Protein AF-A0A7S3UNZ8-F1 (afdb_monomer_lite)

Organism: Oxyrrhis marina (NCBI:txid2969)

Foldseek 3Di:
DDQDPCQVPNLADDLVALLVLLQVLQVQLLVLLVVQDDPVRPDADDPVVLVVSLCCSLPPVQAPWAWWDDPRDTYIDDPRDPPPDDPVPDDTDGPDGVSVSNNSSVSSCCVDPPQAHSVRQSVCQSPDVVRGDDSCCCCPRVNSADDDPPGPDDPDPPDDDDDDDDDDD

pLDDT: mean 81.68, std 18.82, range [35.5, 98.12]

Sequence (169 aa):
PMLTEEDQYGSTLPPQYRCDACRAVFHHLNAGFASKHSVSNPRRLKAFEVVDVVDDICGHHFKGYGLSFRDGKNVLSGPGLKRDEPAAGGASIQMGGETWEKRLGEVCRRIVYDDVGEEEMYDMYFKSEPRQLSDAMCFSELRMCKVGPDAPSAVPKQLAKGKKAKKAT

Radius of gyration: 19.09 Å; chains: 1; bounding box: 70×36×43 Å

InterPro domains:
  IPR052682 Marginal zone B- and B1-cell-specific protein [PTHR15881] (1-165)

Secondary structure (DSSP, 8-state):
----HHHHH-SS--GGGHHHHHHHHHHHHHHHHHHH--TT--SPPPHHHHHHHHHHHHHHTTTT-EEEEETTEEEEESTT-TT-SPPTT-----B-HHHHHHHHHHHHHIIIIIII-HHHHHHHHHHSSSS---GGGGTTTS--SPPSTTS--------S---------

Structure (mmCIF, N/CA/C/O backbone):
data_AF-A0A7S3UNZ8-F1
#
_entry.id   AF-A0A7S3UNZ8-F1
#
loop_
_atom_site.group_PDB
_atom_site.id
_atom_site.type_symbol
_atom_site.label_atom_id
_atom_site.label_alt_id
_atom_site.label_comp_id
_atom_site.label_asym_id
_atom_site.label_entity_id
_atom_site.label_seq_id
_atom_site.pdbx_PDB_ins_code
_atom_site.Cartn_x
_atom_site.Cartn_y
_atom_site.Cartn_z
_atom_site.occupancy
_atom_site.B_iso_or_equiv
_atom_site.auth_seq_id
_atom_site.auth_comp_id
_atom_site.auth_asym_id
_atom_site.auth_atom_id
_atom_site.pdbx_PDB_model_num
ATOM 1 N N . PRO A 1 1 ? 18.805 7.510 -17.972 1.00 60.69 1 PRO A N 1
ATOM 2 C CA . PRO A 1 1 ? 17.982 6.407 -17.419 1.00 60.69 1 PRO A CA 1
ATOM 3 C C . PRO A 1 1 ? 17.043 5.889 -18.510 1.00 60.69 1 PRO A C 1
ATOM 5 O O . PRO A 1 1 ? 16.365 6.695 -19.138 1.00 60.69 1 PRO A O 1
ATOM 8 N N . MET A 1 2 ? 17.074 4.589 -18.803 1.00 70.56 2 MET A N 1
ATOM 9 C CA . MET A 1 2 ? 16.215 3.994 -19.831 1.00 70.56 2 MET A CA 1
ATOM 10 C C . MET A 1 2 ? 15.207 3.073 -19.157 1.00 70.56 2 MET A C 1
ATOM 12 O O . MET A 1 2 ? 15.580 2.189 -18.386 1.00 70.56 2 MET A O 1
ATOM 16 N N . LEU A 1 3 ? 13.927 3.313 -19.425 1.00 78.62 3 LEU A N 1
ATOM 17 C CA . LEU A 1 3 ? 12.873 2.382 -19.055 1.00 78.62 3 LEU A CA 1
ATOM 18 C C . LEU A 1 3 ? 13.013 1.121 -19.907 1.00 78.62 3 LEU A C 1
ATOM 20 O O . LEU A 1 3 ? 13.233 1.224 -21.115 1.00 78.62 3 LEU A O 1
ATOM 24 N N . THR A 1 4 ? 12.870 -0.048 -19.292 1.00 83.00 4 THR A N 1
ATOM 25 C CA . THR A 1 4 ? 12.771 -1.302 -20.049 1.00 83.00 4 THR A CA 1
ATOM 26 C C . THR A 1 4 ? 11.463 -1.335 -20.848 1.00 83.00 4 THR A C 1
ATOM 28 O O . THR A 1 4 ? 10.537 -0.576 -20.564 1.00 83.00 4 THR A O 1
ATOM 31 N N . GLU A 1 5 ? 11.364 -2.204 -21.853 1.00 84.31 5 GLU A N 1
ATOM 32 C CA . GLU A 1 5 ? 10.117 -2.383 -22.615 1.00 84.31 5 GLU A CA 1
ATOM 33 C C . GLU A 1 5 ? 8.947 -2.766 -21.691 1.00 84.31 5 GLU A C 1
ATOM 35 O O . GLU A 1 5 ? 7.854 -2.213 -21.800 1.00 84.31 5 GLU A O 1
ATOM 40 N N . GLU A 1 6 ? 9.213 -3.627 -20.704 1.00 84.12 6 GLU A N 1
ATOM 41 C CA . GLU A 1 6 ? 8.240 -4.037 -19.689 1.00 84.12 6 GLU A CA 1
ATOM 42 C C . GLU A 1 6 ? 7.821 -2.861 -18.787 1.00 84.12 6 GLU A C 1
ATOM 44 O O . GLU A 1 6 ? 6.638 -2.693 -18.486 1.00 84.12 6 GLU A O 1
ATOM 49 N N . ASP A 1 7 ? 8.763 -1.984 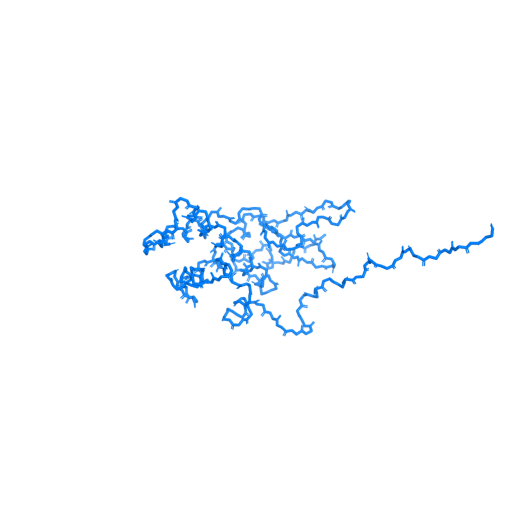-18.413 1.00 83.75 7 ASP A N 1
ATOM 50 C CA . ASP A 1 7 ? 8.448 -0.773 -17.648 1.00 83.75 7 ASP A CA 1
ATOM 51 C C . ASP A 1 7 ? 7.505 0.153 -18.432 1.00 83.75 7 ASP A C 1
ATOM 53 O O . ASP A 1 7 ? 6.564 0.690 -17.843 1.00 83.75 7 ASP A O 1
ATOM 57 N N . GLN A 1 8 ? 7.749 0.320 -19.738 1.00 82.31 8 GLN A N 1
ATOM 58 C CA . GLN A 1 8 ? 7.024 1.255 -20.608 1.00 82.31 8 GLN A CA 1
ATOM 59 C C . GLN A 1 8 ? 5.639 0.744 -21.008 1.00 82.31 8 GLN A C 1
ATOM 61 O O . GLN A 1 8 ? 4.666 1.489 -20.908 1.00 82.31 8 GLN A O 1
ATOM 66 N N . TYR A 1 9 ? 5.549 -0.510 -21.452 1.00 82.00 9 TYR A N 1
ATOM 67 C CA . TYR A 1 9 ? 4.364 -1.033 -22.138 1.00 82.00 9 TYR A CA 1
ATOM 68 C C . TYR A 1 9 ? 3.662 -2.166 -21.385 1.00 82.00 9 TYR A C 1
ATOM 70 O O . TYR A 1 9 ? 2.563 -2.562 -21.768 1.00 82.00 9 TYR A O 1
ATOM 78 N N . GLY A 1 10 ? 4.254 -2.683 -20.303 1.00 81.56 10 GLY A N 1
ATOM 79 C CA . GLY A 1 10 ? 3.645 -3.748 -19.511 1.00 81.56 10 GLY A CA 1
ATOM 80 C C . GLY A 1 10 ? 2.297 -3.336 -18.908 1.00 81.56 10 GLY A C 1
ATOM 81 O O . GLY A 1 10 ? 2.114 -2.218 -18.426 1.00 81.56 10 GLY A O 1
ATOM 82 N N . SER A 1 11 ? 1.331 -4.245 -18.883 1.00 81.00 11 SER A N 1
ATOM 83 C CA . SER A 1 11 ? 0.071 -4.036 -18.154 1.00 81.00 11 SER A CA 1
ATOM 84 C C . SER A 1 11 ? 0.187 -4.430 -16.679 1.00 81.00 11 SER A C 1
ATOM 86 O O . SER A 1 11 ? -0.528 -3.903 -15.832 1.00 81.00 11 SER A O 1
ATOM 88 N N . THR A 1 12 ? 1.122 -5.323 -16.354 1.00 87.94 12 THR A N 1
ATOM 89 C CA . THR A 1 12 ? 1.326 -5.878 -15.012 1.00 87.94 12 THR A CA 1
ATOM 90 C C . THR A 1 12 ? 2.536 -5.274 -14.315 1.00 87.94 12 THR A C 1
ATOM 92 O O . THR A 1 12 ? 3.486 -4.859 -14.973 1.00 87.94 12 THR A O 1
ATOM 95 N N . LEU A 1 13 ? 2.542 -5.280 -12.977 1.00 90.50 13 LEU A N 1
ATOM 96 C CA . LEU A 1 13 ? 3.708 -4.863 -12.199 1.00 90.50 13 LEU A CA 1
ATOM 97 C C . LEU A 1 13 ? 4.878 -5.858 -12.373 1.00 90.50 13 LEU A C 1
ATOM 99 O O . LEU A 1 13 ? 4.740 -7.026 -11.978 1.00 90.50 13 LEU A O 1
ATOM 103 N N . PRO A 1 14 ? 6.043 -5.405 -12.875 1.00 91.31 14 PRO A N 1
ATOM 104 C CA . PRO A 1 14 ? 7.207 -6.269 -13.026 1.00 91.31 14 PRO A CA 1
ATOM 105 C C . PRO A 1 14 ? 7.712 -6.843 -11.686 1.00 91.31 14 PRO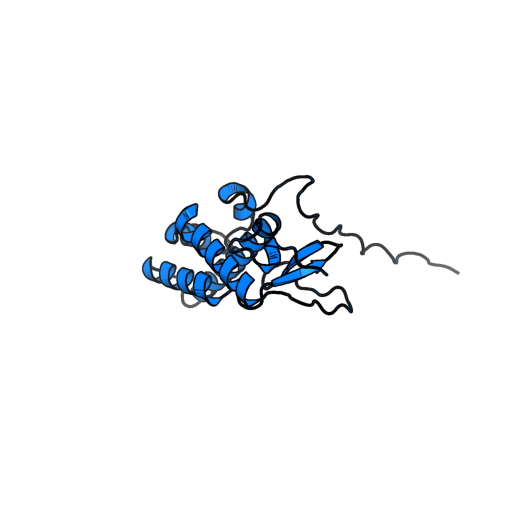 A C 1
ATOM 107 O O . PRO A 1 14 ? 7.622 -6.170 -10.647 1.00 91.31 14 PRO A O 1
ATOM 110 N N . PRO A 1 15 ? 8.270 -8.072 -11.664 1.00 89.44 15 PRO A N 1
ATOM 111 C CA . PRO A 1 15 ? 8.668 -8.757 -10.432 1.00 89.44 15 PRO A CA 1
ATOM 112 C C . PRO A 1 15 ? 9.636 -7.975 -9.537 1.00 89.44 15 PRO A C 1
ATOM 114 O O . PRO A 1 15 ? 9.534 -8.052 -8.312 1.00 89.44 15 PRO A O 1
ATOM 117 N N . GLN A 1 16 ? 10.548 -7.203 -10.128 1.00 87.75 16 GLN A N 1
ATOM 118 C CA . GLN A 1 16 ? 11.559 -6.419 -9.419 1.00 87.75 16 GLN A CA 1
ATOM 119 C C . GLN A 1 16 ? 10.973 -5.321 -8.521 1.00 87.75 16 GLN A C 1
ATOM 121 O O . GLN A 1 16 ? 11.629 -4.918 -7.564 1.00 87.75 16 GLN A O 1
ATOM 126 N N . TYR A 1 17 ? 9.739 -4.871 -8.778 1.00 92.19 17 TYR A N 1
ATOM 127 C CA . TYR A 1 17 ? 9.092 -3.813 -7.995 1.00 92.19 17 TYR A CA 1
ATOM 128 C C . TYR A 1 17 ? 8.090 -4.339 -6.970 1.00 92.19 17 TYR A C 1
ATOM 130 O O . TYR A 1 17 ? 7.560 -3.553 -6.192 1.00 92.19 17 TYR A O 1
ATOM 138 N N . ARG A 1 18 ? 7.825 -5.651 -6.926 1.00 93.50 18 ARG A N 1
ATOM 139 C CA . ARG A 1 18 ? 6.789 -6.237 -6.055 1.00 93.50 18 ARG A CA 1
ATOM 140 C C . ARG A 1 18 ? 7.006 -5.926 -4.578 1.00 93.50 18 ARG A C 1
ATOM 142 O O . ARG A 1 18 ? 6.057 -5.584 -3.883 1.00 93.50 18 ARG A O 1
ATOM 149 N N . CYS A 1 19 ? 8.247 -5.999 -4.106 1.00 93.56 19 CYS A N 1
ATOM 150 C CA . CYS A 1 19 ? 8.556 -5.707 -2.708 1.00 93.56 19 CYS A CA 1
ATOM 151 C C . CYS A 1 19 ? 8.257 -4.246 -2.345 1.00 93.56 19 CYS A C 1
ATOM 153 O O . CYS A 1 19 ? 7.649 -3.969 -1.313 1.00 93.56 19 CYS A O 1
ATOM 155 N N . ASP A 1 20 ? 8.657 -3.314 -3.212 1.00 93.88 20 ASP A N 1
ATOM 156 C CA . ASP A 1 20 ? 8.387 -1.893 -3.005 1.00 93.88 20 ASP A CA 1
ATOM 157 C C . ASP A 1 20 ? 6.881 -1.607 -3.141 1.00 93.88 20 ASP A C 1
ATOM 159 O O . ASP A 1 20 ? 6.321 -0.896 -2.316 1.00 93.88 20 ASP A O 1
ATOM 163 N N . ALA A 1 21 ? 6.190 -2.241 -4.090 1.00 95.50 21 ALA A N 1
ATOM 164 C CA . ALA A 1 21 ? 4.741 -2.128 -4.236 1.00 95.50 21 ALA A CA 1
ATOM 165 C C . ALA A 1 21 ? 3.980 -2.623 -2.998 1.00 95.50 21 ALA A C 1
ATOM 167 O O . ALA A 1 21 ? 3.072 -1.944 -2.533 1.00 95.50 21 ALA A O 1
ATOM 168 N N . CYS A 1 22 ? 4.379 -3.752 -2.408 1.00 96.75 22 CYS A N 1
ATOM 169 C CA . CYS A 1 22 ? 3.773 -4.233 -1.166 1.00 96.75 22 CYS A CA 1
ATOM 170 C C . CYS A 1 22 ? 3.928 -3.212 -0.030 1.00 96.75 22 CYS A C 1
ATOM 172 O O . CYS A 1 22 ? 2.967 -2.885 0.664 1.00 96.75 22 CYS A O 1
ATOM 174 N N . ARG A 1 23 ? 5.125 -2.636 0.121 1.00 95.50 23 ARG A N 1
ATOM 175 C CA . ARG A 1 23 ? 5.390 -1.604 1.135 1.00 95.50 23 ARG A CA 1
ATOM 176 C C . ARG A 1 23 ? 4.587 -0.328 0.902 1.00 95.50 23 ARG A C 1
ATOM 178 O O . ARG A 1 23 ? 4.079 0.239 1.864 1.00 95.50 23 ARG A O 1
ATOM 185 N N . ALA A 1 24 ? 4.458 0.092 -0.353 1.00 95.62 24 ALA A N 1
ATOM 186 C CA . ALA A 1 24 ? 3.624 1.216 -0.760 1.00 95.62 24 ALA A CA 1
ATOM 187 C C . ALA A 1 24 ? 2.154 0.988 -0.373 1.00 95.62 24 ALA A C 1
ATOM 189 O O . ALA A 1 24 ? 1.550 1.818 0.303 1.00 95.62 24 ALA A O 1
ATOM 190 N N . VAL A 1 25 ? 1.598 -0.177 -0.717 1.00 97.12 25 VAL A N 1
ATOM 191 C CA . VAL A 1 25 ? 0.228 -0.560 -0.342 1.00 97.12 25 VAL A CA 1
ATOM 192 C C . VAL A 1 25 ? 0.050 -0.518 1.175 1.00 97.12 25 VAL A C 1
ATOM 194 O O . VAL A 1 25 ? -0.864 0.135 1.670 1.00 97.12 25 VAL A O 1
ATOM 197 N N . PHE A 1 26 ? 0.962 -1.133 1.929 1.00 96.50 26 PHE A N 1
ATOM 198 C CA . PHE A 1 26 ? 0.893 -1.162 3.392 1.00 96.50 26 PHE A CA 1
ATOM 199 C C . PHE A 1 26 ? 1.019 0.229 4.017 1.00 96.50 26 PHE A C 1
ATOM 201 O O . PHE A 1 26 ? 0.391 0.502 5.040 1.00 96.50 26 PHE A O 1
ATOM 208 N N . HIS A 1 27 ? 1.802 1.125 3.415 1.00 96.50 27 HIS A N 1
ATOM 209 C CA . HIS A 1 27 ? 1.877 2.516 3.845 1.00 96.50 27 HIS A CA 1
ATOM 210 C C . HIS A 1 27 ? 0.510 3.205 3.738 1.00 96.50 27 HIS A C 1
ATOM 212 O O . HIS A 1 27 ? 0.047 3.794 4.717 1.00 96.50 27 HIS A O 1
ATOM 218 N N . HIS A 1 28 ? -0.163 3.076 2.591 1.00 97.31 28 HIS A N 1
ATOM 219 C CA . HIS A 1 28 ? -1.470 3.700 2.379 1.00 97.31 28 HIS A CA 1
ATOM 220 C C . HIS A 1 28 ? -2.595 3.033 3.176 1.00 97.31 28 HIS A C 1
ATOM 222 O O . HIS A 1 28 ? -3.412 3.751 3.745 1.00 97.31 28 HIS A O 1
ATOM 228 N N . LEU A 1 29 ? -2.605 1.702 3.312 1.00 97.25 29 LEU A N 1
ATOM 229 C CA . LEU A 1 29 ? -3.552 0.992 4.184 1.00 97.25 29 LEU A CA 1
ATOM 230 C C . LEU A 1 29 ? -3.439 1.465 5.635 1.00 97.25 29 LEU A C 1
ATOM 232 O O . LEU A 1 29 ? -4.439 1.808 6.262 1.00 97.25 29 LEU A O 1
ATOM 236 N N . ASN A 1 30 ? -2.212 1.571 6.151 1.00 96.44 30 ASN A N 1
ATOM 237 C CA . ASN A 1 30 ? -1.976 2.093 7.492 1.00 96.44 30 ASN A CA 1
ATOM 238 C C . ASN A 1 30 ? -2.461 3.534 7.653 1.00 96.44 30 ASN A C 1
ATOM 240 O O . ASN A 1 30 ? -3.118 3.843 8.644 1.00 96.44 30 ASN A O 1
ATOM 244 N N . ALA A 1 31 ? -2.154 4.408 6.693 1.00 95.75 31 ALA A N 1
ATOM 245 C CA . ALA A 1 31 ? -2.592 5.800 6.727 1.00 95.75 31 ALA A CA 1
ATOM 246 C C . ALA A 1 31 ? -4.124 5.918 6.658 1.00 95.75 31 ALA A C 1
ATOM 248 O O . ALA A 1 31 ? -4.723 6.667 7.430 1.00 95.75 31 ALA A O 1
ATOM 249 N N . GLY A 1 32 ? -4.762 5.144 5.781 1.00 95.62 32 GLY A N 1
ATOM 250 C CA . GLY A 1 32 ? -6.208 5.128 5.612 1.00 95.62 32 GLY A CA 1
ATOM 251 C C . GLY A 1 32 ? -6.935 4.613 6.849 1.00 95.62 32 GLY A C 1
ATOM 252 O O . GLY A 1 32 ? -7.822 5.302 7.355 1.00 95.62 32 GLY A O 1
ATOM 253 N N . PHE A 1 33 ? -6.516 3.479 7.420 1.00 95.44 33 PHE A N 1
ATOM 254 C CA . PHE A 1 33 ? -7.103 2.986 8.668 1.00 95.44 33 PHE A CA 1
ATOM 255 C C . PHE A 1 33 ? -6.845 3.937 9.838 1.00 95.44 33 PHE A C 1
ATOM 257 O O . PHE A 1 33 ? -7.781 4.268 10.567 1.00 95.44 33 PHE A O 1
ATOM 264 N N . ALA A 1 34 ? -5.624 4.462 9.978 1.00 94.00 34 ALA A N 1
ATOM 265 C CA . ALA A 1 34 ? -5.312 5.444 11.014 1.00 94.00 34 ALA A CA 1
ATOM 266 C C . ALA A 1 34 ? -6.182 6.704 10.892 1.00 94.00 34 ALA A C 1
ATOM 268 O O . ALA A 1 34 ? -6.648 7.219 11.902 1.00 94.00 34 ALA A O 1
ATOM 269 N N . SER A 1 35 ? -6.485 7.163 9.672 1.00 93.06 35 SER A N 1
ATOM 270 C CA . SER A 1 35 ? -7.353 8.330 9.457 1.00 93.06 35 SER A CA 1
ATOM 271 C C . SER A 1 35 ? -8.778 8.143 9.994 1.00 93.06 35 SER A C 1
ATOM 273 O O . SER A 1 35 ? -9.442 9.119 10.345 1.00 93.06 35 SER A O 1
ATOM 275 N N . LYS A 1 36 ? -9.252 6.893 10.094 1.00 92.69 36 LYS A N 1
ATOM 276 C CA . LYS A 1 36 ? -10.569 6.563 10.653 1.00 92.69 36 LYS A CA 1
ATOM 277 C C . LYS A 1 36 ? -10.553 6.377 12.171 1.00 92.69 36 LYS A C 1
ATOM 279 O O . LYS A 1 36 ? -11.615 6.429 12.797 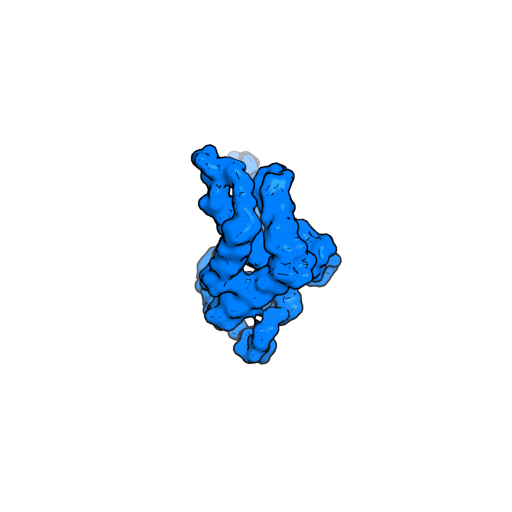1.00 92.69 36 LYS A O 1
ATOM 284 N N . HIS A 1 37 ? -9.372 6.202 12.759 1.00 87.25 37 HIS A N 1
ATOM 285 C CA . HIS A 1 37 ? -9.168 6.046 14.192 1.00 87.25 37 HIS A CA 1
ATOM 286 C C . HIS A 1 37 ? -8.557 7.314 14.790 1.00 87.25 37 HIS A C 1
ATOM 288 O O . HIS A 1 37 ? -7.347 7.520 14.781 1.00 87.25 37 HIS A O 1
ATOM 294 N N . SER A 1 38 ? -9.404 8.165 15.361 1.00 79.25 38 SER A N 1
ATOM 295 C CA . SER A 1 38 ? -8.966 9.318 16.149 1.00 79.25 38 SER A CA 1
ATOM 296 C C . SER A 1 38 ? -9.051 9.019 17.646 1.00 79.25 38 SER A C 1
ATOM 298 O O . SER A 1 38 ? -9.734 8.088 18.075 1.00 79.25 38 SER A O 1
ATOM 300 N N . VAL A 1 39 ? -8.434 9.873 18.472 1.00 72.00 39 VAL A N 1
ATOM 301 C CA . VAL A 1 39 ? -8.625 9.852 19.938 1.00 72.00 39 VAL A CA 1
ATOM 302 C C . VAL A 1 39 ? -10.116 9.924 20.305 1.00 72.00 39 VAL A C 1
ATOM 304 O O . VAL A 1 39 ? -10.553 9.302 21.268 1.00 72.00 39 VAL A O 1
ATOM 307 N N . SER A 1 40 ? -10.912 10.642 19.508 1.00 71.88 40 SER A N 1
ATOM 308 C CA . SER A 1 40 ? -12.363 10.771 19.671 1.00 71.88 40 SER A CA 1
ATOM 309 C C . SER A 1 40 ? -13.178 9.606 19.093 1.00 71.88 40 SER A C 1
ATOM 311 O O . SER A 1 40 ? -14.377 9.532 19.351 1.00 71.88 40 SER A O 1
ATOM 313 N N . ASN A 1 41 ? -12.565 8.697 18.332 1.00 76.69 41 ASN A N 1
ATOM 314 C CA . ASN A 1 41 ? -13.237 7.553 17.724 1.00 76.69 41 ASN A CA 1
ATOM 315 C C . ASN A 1 41 ? -12.365 6.281 17.785 1.00 76.69 41 ASN A C 1
ATOM 317 O O . ASN A 1 41 ? -11.878 5.801 16.757 1.00 76.69 41 ASN A O 1
ATOM 321 N N . PRO A 1 42 ? -12.181 5.694 18.984 1.00 81.38 42 PRO A N 1
ATOM 322 C CA . PRO A 1 42 ? -11.394 4.472 19.159 1.00 81.38 42 PRO A CA 1
ATOM 323 C C . PRO A 1 42 ? -12.145 3.207 18.715 1.00 81.38 42 PRO A C 1
ATOM 325 O O . PRO A 1 42 ? -11.610 2.102 18.828 1.00 81.38 42 PRO A O 1
ATOM 328 N N . ARG A 1 43 ? -13.403 3.337 18.265 1.00 91.19 43 ARG A N 1
ATOM 329 C CA . ARG A 1 43 ? -14.245 2.189 17.930 1.00 91.19 43 ARG A CA 1
ATOM 330 C C . ARG A 1 43 ? -13.679 1.432 16.738 1.00 91.19 43 ARG A C 1
ATOM 332 O O . ARG A 1 43 ? -13.037 2.006 15.866 1.00 91.19 43 ARG A O 1
ATOM 339 N N . ARG A 1 44 ? -14.042 0.160 16.656 1.00 93.94 44 ARG A N 1
ATOM 340 C CA . ARG A 1 44 ? -13.799 -0.682 15.489 1.00 93.94 44 ARG A CA 1
ATOM 341 C C . ARG A 1 44 ? -14.723 -0.302 14.323 1.00 93.94 44 ARG A C 1
ATOM 343 O O . ARG A 1 44 ? -15.904 0.000 14.533 1.00 93.94 44 ARG A O 1
ATOM 350 N N . LEU A 1 45 ? -14.184 -0.308 13.109 1.00 94.69 45 LEU A N 1
ATOM 351 C CA .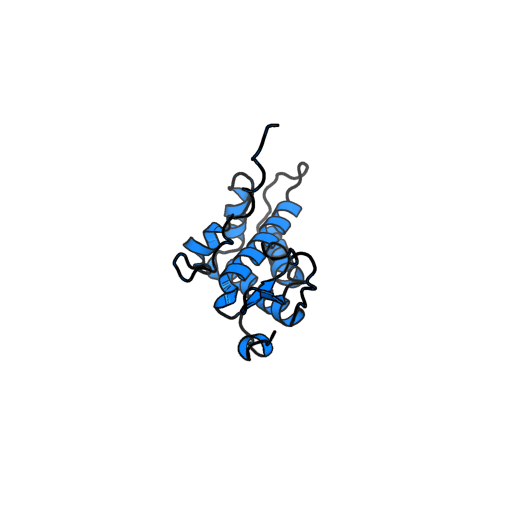 LEU A 1 45 ? -14.943 -0.101 11.878 1.00 94.69 45 LEU A CA 1
ATOM 352 C C . LEU A 1 45 ? -15.875 -1.286 11.618 1.00 94.69 45 LEU A C 1
ATOM 354 O O . LEU A 1 45 ? -15.579 -2.423 11.988 1.00 94.69 45 LEU A O 1
ATOM 358 N N . LYS A 1 46 ? -17.026 -1.000 11.012 1.00 95.50 46 LYS A N 1
ATOM 359 C CA . LYS A 1 46 ? -17.937 -2.026 10.496 1.00 95.50 46 LYS A CA 1
ATOM 360 C C . LYS A 1 46 ? -17.407 -2.541 9.157 1.00 95.50 46 LYS A C 1
ATOM 362 O O . LYS A 1 46 ? -16.714 -1.802 8.469 1.00 95.50 46 LYS A O 1
ATOM 367 N N . ALA A 1 47 ? -17.792 -3.755 8.763 1.00 95.06 47 ALA A N 1
ATOM 368 C CA . ALA A 1 47 ? -17.315 -4.386 7.528 1.00 95.06 47 ALA A CA 1
ATOM 369 C C . ALA A 1 47 ? -17.447 -3.476 6.290 1.00 95.06 47 ALA A C 1
ATOM 371 O O . ALA A 1 47 ? -16.465 -3.247 5.598 1.00 95.06 47 ALA A O 1
ATOM 372 N N . PHE A 1 48 ? -18.610 -2.849 6.076 1.00 95.81 48 PHE A N 1
ATOM 373 C CA . PHE A 1 48 ? -18.792 -1.929 4.942 1.00 95.81 48 PHE A CA 1
ATOM 374 C C . PHE A 1 48 ? -17.864 -0.703 4.995 1.00 95.81 48 PHE A C 1
ATOM 376 O O . PHE A 1 48 ? -17.405 -0.241 3.964 1.00 95.81 48 PHE A O 1
ATOM 383 N N . GLU A 1 49 ? -17.536 -0.199 6.190 1.00 96.06 49 GLU A N 1
ATOM 384 C CA . GLU A 1 49 ? -16.614 0.935 6.335 1.00 96.06 49 GLU A CA 1
ATOM 385 C C . GLU A 1 49 ? -15.173 0.526 6.027 1.00 96.06 49 GLU A C 1
ATOM 387 O O . GLU A 1 49 ? -14.385 1.351 5.574 1.00 96.06 49 GLU A O 1
ATOM 392 N N . VAL A 1 50 ? -14.815 -0.732 6.305 1.00 96.94 50 VAL A N 1
ATOM 393 C CA . VAL A 1 50 ? -13.515 -1.291 5.925 1.00 96.94 50 VAL A CA 1
ATOM 394 C C . VAL A 1 50 ? -13.425 -1.381 4.407 1.00 96.94 50 VAL A C 1
ATOM 396 O O . VAL A 1 50 ? -12.445 -0.895 3.849 1.00 96.94 50 VAL A O 1
ATOM 399 N N . VAL A 1 51 ? -14.457 -1.923 3.753 1.00 97.25 51 VAL A N 1
ATOM 400 C CA . VAL A 1 51 ? -14.534 -2.007 2.287 1.00 97.25 51 VAL A CA 1
ATOM 401 C C . VAL A 1 51 ? -14.415 -0.617 1.660 1.00 97.25 51 VAL A C 1
ATOM 403 O O . VAL A 1 51 ? -13.534 -0.412 0.834 1.00 97.25 51 VAL A O 1
ATOM 406 N N . ASP A 1 52 ? -15.183 0.371 2.133 1.00 97.25 52 ASP A N 1
ATOM 407 C CA . ASP A 1 52 ? -15.120 1.748 1.619 1.00 97.25 52 ASP A CA 1
ATOM 408 C C . ASP A 1 52 ? -13.707 2.353 1.722 1.00 97.25 52 ASP A C 1
ATOM 410 O O . ASP A 1 52 ? -13.250 3.067 0.828 1.00 97.25 52 ASP A O 1
ATOM 414 N N . VAL A 1 53 ? -13.002 2.088 2.828 1.00 97.25 53 VAL A N 1
ATOM 415 C CA . VAL A 1 53 ? -11.626 2.566 3.031 1.00 97.25 53 VAL A CA 1
ATOM 416 C C . VAL A 1 53 ? -10.660 1.876 2.076 1.00 97.25 53 VAL A C 1
ATOM 418 O O . VAL A 1 53 ? -9.809 2.542 1.490 1.00 97.25 53 VAL A O 1
ATOM 421 N N . VAL A 1 54 ? -10.772 0.558 1.924 1.00 97.69 54 VAL A N 1
ATOM 422 C CA . VAL A 1 54 ? -9.913 -0.216 1.023 1.00 97.69 54 VAL A CA 1
ATOM 423 C C . VAL A 1 54 ? -10.141 0.205 -0.429 1.00 97.69 54 VAL A C 1
ATOM 425 O O . VAL A 1 54 ? -9.164 0.454 -1.135 1.00 97.69 54 VAL A O 1
ATOM 428 N N . ASP A 1 55 ? -11.394 0.346 -0.861 1.00 97.75 55 ASP A N 1
ATOM 429 C CA . ASP A 1 55 ? -11.745 0.764 -2.220 1.00 97.75 55 ASP A CA 1
ATOM 430 C C . ASP A 1 55 ? -11.202 2.154 -2.551 1.00 97.75 55 ASP A C 1
ATOM 432 O O . ASP A 1 55 ? -10.604 2.345 -3.615 1.00 97.75 55 ASP A O 1
ATOM 436 N N . ASP A 1 56 ? -11.338 3.111 -1.626 1.00 97.81 56 ASP A N 1
ATOM 437 C CA . ASP A 1 56 ? -10.771 4.450 -1.790 1.00 97.81 56 ASP A CA 1
ATOM 438 C C . ASP A 1 56 ? -9.246 4.379 -1.962 1.00 97.81 56 ASP A C 1
ATOM 440 O O . ASP A 1 56 ? -8.693 4.901 -2.935 1.00 97.81 56 ASP A O 1
ATOM 444 N N . ILE A 1 57 ? -8.559 3.653 -1.075 1.00 97.38 57 ILE A N 1
ATOM 445 C CA . ILE A 1 57 ? -7.099 3.496 -1.111 1.00 97.38 57 ILE A CA 1
ATOM 446 C C . ILE A 1 57 ? -6.644 2.857 -2.421 1.00 97.38 57 ILE A C 1
ATOM 448 O O . ILE A 1 57 ? -5.807 3.428 -3.128 1.00 97.38 57 ILE A O 1
ATOM 452 N N . CYS A 1 58 ? -7.207 1.698 -2.763 1.00 97.56 58 CYS A N 1
ATOM 453 C CA . CYS A 1 58 ? -6.825 0.956 -3.955 1.00 97.56 58 CYS A CA 1
ATOM 454 C C . CYS A 1 58 ? -7.219 1.677 -5.256 1.00 97.56 58 CYS A C 1
ATOM 456 O O . CYS A 1 58 ? -6.603 1.441 -6.297 1.00 97.56 58 CYS A O 1
ATOM 458 N N . GLY A 1 59 ? -8.219 2.564 -5.218 1.00 95.94 59 GLY A N 1
ATOM 459 C CA . GLY A 1 59 ? -8.670 3.346 -6.366 1.00 95.94 59 GLY A CA 1
ATOM 460 C C . GLY A 1 59 ? -7.906 4.652 -6.595 1.00 95.94 59 GLY A C 1
ATOM 461 O O . GLY A 1 59 ? -7.739 5.059 -7.749 1.00 95.94 59 GLY A O 1
ATOM 462 N N . HIS A 1 60 ? -7.459 5.331 -5.531 1.00 94.38 60 HIS A N 1
ATOM 463 C CA . HIS A 1 60 ? -7.130 6.760 -5.631 1.00 94.38 60 HIS A CA 1
ATOM 464 C C . HIS A 1 60 ? -5.840 7.218 -4.939 1.00 94.38 60 HIS A C 1
ATOM 466 O O . HIS A 1 60 ? -5.373 8.324 -5.228 1.00 94.38 60 HIS A O 1
ATOM 472 N N . HIS A 1 61 ? -5.228 6.414 -4.064 1.00 94.56 61 HIS A N 1
ATOM 473 C CA . HIS A 1 61 ? -4.148 6.905 -3.190 1.00 94.56 61 HIS A CA 1
ATOM 474 C C . HIS A 1 61 ? -2.729 6.709 -3.724 1.00 94.56 61 HIS A C 1
ATOM 476 O O . HIS A 1 61 ? -1.780 7.202 -3.122 1.00 94.56 61 HIS A O 1
ATOM 482 N N . PHE A 1 62 ? -2.559 6.074 -4.882 1.00 94.19 62 PHE A N 1
ATOM 483 C CA . PHE A 1 62 ? -1.231 5.812 -5.451 1.00 94.19 62 PHE A CA 1
ATOM 484 C C . PHE A 1 62 ? -0.684 6.933 -6.335 1.00 94.19 62 PHE A C 1
ATOM 486 O O . PHE A 1 62 ? 0.255 6.708 -7.099 1.00 94.19 62 PHE A O 1
ATOM 493 N N . LYS A 1 63 ? -1.236 8.149 -6.239 1.00 92.00 63 LYS A N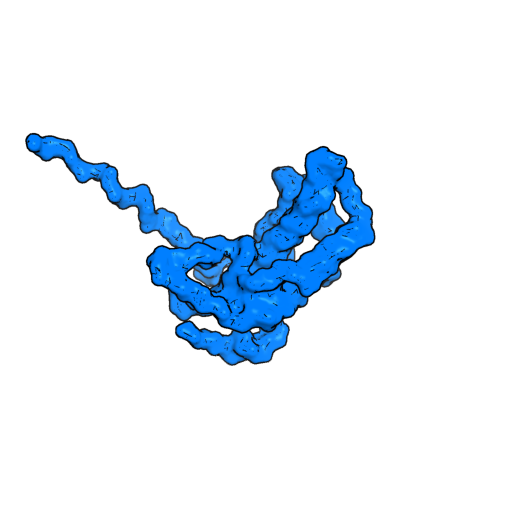 1
ATOM 494 C CA . LYS A 1 63 ? -0.726 9.302 -6.989 1.00 92.00 63 LYS A CA 1
ATOM 495 C C . LYS A 1 63 ? 0.701 9.645 -6.594 1.00 92.00 63 LYS A C 1
ATOM 497 O O . LYS A 1 63 ? 1.048 9.657 -5.415 1.00 92.00 63 LYS A O 1
ATOM 502 N N . GLY A 1 64 ? 1.517 9.975 -7.592 1.00 88.69 64 GLY A N 1
ATOM 503 C CA . GLY A 1 64 ? 2.909 10.357 -7.358 1.00 88.69 64 GLY A CA 1
ATOM 504 C C . GLY A 1 64 ? 3.856 9.173 -7.172 1.00 88.69 64 GLY A C 1
ATOM 505 O O . GLY A 1 64 ? 4.979 9.378 -6.718 1.00 88.69 64 GLY A O 1
ATOM 506 N N . TYR A 1 65 ? 3.465 7.966 -7.586 1.00 91.00 65 TYR A N 1
ATOM 507 C CA . TYR A 1 65 ? 4.395 6.850 -7.760 1.00 91.00 65 TYR A CA 1
ATOM 508 C C . TYR A 1 65 ? 4.935 6.775 -9.182 1.00 91.00 65 TYR A C 1
ATOM 510 O O . TYR A 1 65 ? 4.324 7.252 -10.134 1.00 91.00 65 TYR A O 1
ATOM 518 N N . GLY A 1 66 ? 6.129 6.225 -9.346 1.00 89.62 66 GLY A N 1
ATOM 519 C CA . GLY A 1 66 ? 6.751 6.054 -10.652 1.00 89.62 66 GLY A CA 1
ATOM 520 C C . GLY A 1 66 ? 8.155 5.495 -10.537 1.00 89.62 66 GLY A C 1
ATOM 521 O O . GLY A 1 66 ? 8.598 5.108 -9.455 1.00 89.62 66 GLY A O 1
ATOM 522 N N . LEU A 1 67 ? 8.868 5.452 -11.658 1.00 88.06 67 LEU A N 1
ATOM 523 C CA . LEU A 1 67 ? 10.243 4.970 -11.659 1.00 88.06 67 LEU A CA 1
ATOM 524 C C . LEU A 1 67 ? 11.239 6.107 -11.525 1.00 88.06 67 LEU A C 1
ATOM 526 O O . LEU A 1 67 ? 11.149 7.110 -12.233 1.00 88.06 67 LEU A O 1
ATOM 530 N N . SER A 1 68 ? 12.231 5.895 -10.670 1.00 84.94 68 SER A N 1
ATOM 531 C CA . SER A 1 68 ? 13.450 6.691 -10.617 1.00 84.94 68 SER A CA 1
ATOM 532 C C . SER A 1 68 ? 14.669 5.815 -10.907 1.00 84.94 68 SER A C 1
ATOM 534 O O . SER A 1 68 ? 14.585 4.586 -10.954 1.00 84.94 68 SER A O 1
ATOM 536 N N . PHE A 1 69 ? 15.817 6.451 -11.136 1.00 81.94 69 PHE A N 1
ATOM 537 C CA . PHE A 1 69 ? 17.070 5.756 -11.413 1.00 81.94 69 PHE A CA 1
ATOM 538 C C . PHE A 1 69 ? 18.046 5.931 -10.253 1.00 81.94 69 PHE A C 1
ATOM 540 O O . PHE A 1 69 ? 18.400 7.057 -9.888 1.00 81.94 69 PHE A O 1
ATOM 547 N N . ARG A 1 70 ? 18.485 4.812 -9.674 1.00 75.06 70 ARG A N 1
ATOM 548 C CA . ARG A 1 70 ? 19.415 4.757 -8.539 1.00 75.06 70 ARG A CA 1
ATOM 549 C C . ARG A 1 70 ? 20.380 3.596 -8.742 1.00 75.06 70 ARG A C 1
ATOM 551 O O . ARG A 1 70 ? 19.952 2.516 -9.128 1.00 75.06 70 ARG A O 1
ATOM 558 N N . ASP A 1 71 ? 21.669 3.821 -8.499 1.00 76.25 71 ASP A N 1
ATOM 559 C CA . ASP A 1 71 ? 22.710 2.781 -8.550 1.00 76.25 71 ASP A CA 1
ATOM 560 C C . ASP A 1 71 ? 22.691 1.929 -9.834 1.00 76.25 71 ASP A C 1
ATOM 562 O O . ASP A 1 71 ? 22.823 0.708 -9.796 1.00 76.25 71 ASP A O 1
ATOM 566 N N . GLY A 1 72 ? 22.474 2.570 -10.987 1.00 79.50 72 GLY A N 1
ATOM 567 C CA . GLY A 1 72 ? 22.480 1.890 -12.284 1.00 79.50 72 GLY A CA 1
ATOM 568 C C . GLY A 1 72 ? 21.197 1.126 -12.634 1.00 79.50 72 GLY A C 1
ATOM 569 O O . GLY A 1 72 ? 21.161 0.480 -13.678 1.00 79.50 72 GLY A O 1
ATOM 570 N N . LYS A 1 73 ? 20.145 1.197 -11.809 1.00 83.50 73 LYS A N 1
ATOM 571 C CA . LYS A 1 73 ? 18.884 0.471 -12.019 1.00 83.50 73 LYS A CA 1
ATOM 572 C C . LYS A 1 73 ? 17.650 1.353 -11.838 1.00 83.50 73 LYS A C 1
ATOM 574 O O . LYS A 1 73 ? 17.666 2.340 -11.100 1.00 83.50 73 LYS A O 1
ATOM 579 N N . ASN A 1 74 ? 16.566 0.956 -12.502 1.00 86.06 74 ASN A N 1
ATOM 580 C CA . ASN A 1 74 ? 15.242 1.514 -12.254 1.00 86.06 74 ASN A CA 1
ATOM 581 C C . ASN A 1 74 ? 14.732 1.002 -10.900 1.00 86.06 74 ASN A C 1
ATOM 583 O O . ASN A 1 74 ? 14.869 -0.180 -10.577 1.00 86.06 74 ASN A O 1
ATOM 587 N N . VAL A 1 75 ? 14.159 1.896 -10.102 1.00 87.06 75 VAL A N 1
ATOM 588 C CA . VAL A 1 75 ? 13.543 1.583 -8.810 1.00 87.06 75 VAL A CA 1
ATOM 589 C C . VAL A 1 75 ? 12.184 2.259 -8.717 1.00 87.06 75 VAL A C 1
ATOM 591 O O . VAL A 1 75 ? 12.002 3.360 -9.241 1.00 87.06 75 VAL A O 1
ATOM 594 N N . LEU A 1 76 ? 11.238 1.618 -8.030 1.00 89.88 76 LEU A N 1
ATOM 595 C CA . LEU A 1 76 ? 9.963 2.249 -7.710 1.00 89.88 76 LEU A CA 1
ATOM 596 C C . LEU A 1 76 ? 10.196 3.348 -6.665 1.00 89.88 76 LEU A C 1
ATOM 598 O O . LEU A 1 76 ? 10.991 3.192 -5.734 1.00 89.88 76 LEU A O 1
ATOM 602 N N . SER A 1 77 ? 9.557 4.493 -6.853 1.00 88.31 77 SER A N 1
ATOM 603 C CA . SER A 1 77 ? 9.655 5.671 -5.988 1.00 88.31 77 SER A CA 1
ATOM 604 C C . SER A 1 77 ? 8.281 6.299 -5.819 1.00 88.31 77 SER A C 1
ATOM 606 O O . SER A 1 77 ? 7.427 6.137 -6.693 1.00 88.31 77 SER A O 1
ATOM 608 N N . GLY A 1 78 ? 8.075 6.970 -4.691 1.00 89.56 78 GLY A N 1
ATOM 609 C CA . GLY A 1 78 ? 6.783 7.485 -4.270 1.00 89.56 78 GLY A CA 1
ATOM 610 C C . GLY A 1 78 ? 6.565 7.301 -2.765 1.00 89.56 78 GLY A C 1
ATOM 611 O O . GLY A 1 78 ? 7.336 6.580 -2.119 1.00 89.56 78 GLY A O 1
ATOM 612 N N . PRO A 1 79 ? 5.495 7.916 -2.228 1.00 90.69 79 PRO A N 1
ATOM 613 C CA . PRO A 1 79 ? 5.222 8.003 -0.797 1.00 90.69 79 PRO A CA 1
ATOM 614 C C . PRO A 1 79 ? 5.411 6.690 -0.029 1.00 90.69 79 PRO A C 1
ATOM 616 O O . PRO A 1 79 ? 5.022 5.616 -0.467 1.00 90.69 79 PRO A O 1
ATOM 619 N N . GLY A 1 80 ? 6.007 6.760 1.159 1.00 87.00 80 GLY A N 1
ATOM 620 C CA . GLY A 1 80 ? 6.187 5.578 2.008 1.00 87.00 80 GLY A CA 1
ATOM 621 C C . GLY A 1 80 ? 7.343 4.658 1.599 1.00 87.00 80 GLY A C 1
ATOM 622 O O . GLY A 1 80 ? 7.629 3.692 2.314 1.00 87.00 80 GLY A O 1
ATOM 623 N N . LEU A 1 81 ? 8.072 4.964 0.520 1.00 88.94 81 LEU A N 1
ATOM 624 C CA . LEU A 1 81 ? 9.292 4.254 0.146 1.00 88.94 81 LEU A CA 1
ATOM 625 C C . LEU A 1 81 ? 10.531 5.013 0.635 1.00 88.94 81 LEU A C 1
ATOM 627 O O . LEU A 1 81 ? 10.735 6.189 0.368 1.00 88.94 81 LEU A O 1
ATOM 631 N N . LYS A 1 82 ? 11.447 4.304 1.309 1.00 72.06 82 LYS A N 1
ATOM 632 C CA . LYS A 1 82 ? 12.668 4.865 1.939 1.00 72.06 82 LYS A CA 1
ATOM 633 C C . LYS A 1 82 ? 13.662 5.542 0.973 1.00 72.06 82 LYS A C 1
ATOM 635 O O . LYS A 1 82 ? 14.747 5.922 1.397 1.00 72.06 82 LYS A O 1
ATOM 640 N N . ARG A 1 83 ? 13.351 5.625 -0.323 1.00 68.56 83 ARG A N 1
ATOM 641 C CA . ARG A 1 83 ? 14.227 6.147 -1.386 1.00 68.56 83 ARG A CA 1
ATOM 642 C C . ARG A 1 83 ? 13.758 7.501 -1.940 1.00 68.56 83 ARG A C 1
ATOM 644 O O . ARG A 1 83 ? 14.339 7.962 -2.922 1.00 68.56 83 ARG A O 1
ATOM 651 N N . ASP A 1 84 ? 12.753 8.116 -1.310 1.00 53.75 84 ASP A N 1
ATOM 652 C CA . ASP A 1 84 ? 12.198 9.424 -1.687 1.00 53.75 84 ASP A CA 1
ATOM 653 C C . ASP A 1 84 ? 13.177 10.594 -1.516 1.00 53.75 84 ASP A C 1
ATOM 655 O O . ASP A 1 84 ? 12.982 11.644 -2.122 1.00 53.75 84 ASP A O 1
ATOM 659 N N . GLU A 1 85 ? 14.263 10.442 -0.749 1.00 50.59 85 GLU A N 1
ATOM 660 C CA . GLU A 1 85 ? 15.257 11.511 -0.652 1.00 50.59 85 GLU A CA 1
ATOM 661 C C . GLU A 1 85 ? 16.121 11.565 -1.928 1.00 50.59 85 GLU A C 1
ATOM 663 O O . GLU A 1 85 ? 16.819 10.593 -2.262 1.00 50.59 85 GLU A O 1
ATOM 668 N N . PRO A 1 86 ? 16.110 12.685 -2.680 1.00 50.25 86 PRO A N 1
ATOM 669 C CA . PRO A 1 86 ? 17.107 12.909 -3.708 1.00 50.25 86 PRO A CA 1
ATOM 670 C C . PRO A 1 86 ? 18.487 12.871 -3.058 1.00 50.25 86 PRO A C 1
ATOM 672 O O . PRO A 1 86 ? 18.739 13.569 -2.077 1.00 50.25 86 PRO A O 1
ATOM 675 N N . ALA A 1 87 ? 19.399 12.066 -3.615 1.00 48.81 87 ALA A N 1
ATOM 676 C CA . ALA A 1 87 ? 20.816 12.216 -3.308 1.00 48.81 87 ALA A CA 1
ATOM 677 C C . ALA A 1 87 ? 21.154 13.708 -3.440 1.00 48.81 87 ALA A C 1
ATOM 679 O O . ALA A 1 87 ? 20.785 14.312 -4.449 1.00 48.81 87 ALA A O 1
ATOM 680 N N . ALA A 1 88 ? 21.753 14.300 -2.402 1.00 39.62 88 ALA A N 1
ATOM 681 C CA . ALA A 1 88 ? 21.971 15.741 -2.297 1.00 39.62 88 ALA A CA 1
ATOM 682 C C . ALA A 1 88 ? 22.451 16.333 -3.640 1.00 39.62 88 ALA A C 1
ATOM 684 O O . ALA A 1 88 ? 23.548 16.025 -4.101 1.00 39.62 88 ALA A O 1
ATOM 685 N N . GLY A 1 89 ? 21.593 17.135 -4.286 1.00 43.59 89 GLY A N 1
ATOM 686 C CA . GLY A 1 89 ? 21.866 17.787 -5.575 1.00 43.59 89 GLY A CA 1
ATOM 687 C C . GLY A 1 89 ? 21.302 17.117 -6.840 1.00 43.59 89 GLY A C 1
ATOM 688 O O . GLY A 1 89 ? 21.506 17.652 -7.926 1.00 43.59 89 GLY A O 1
ATOM 689 N N . GLY A 1 90 ? 20.592 15.988 -6.752 1.00 49.06 90 GLY A N 1
ATOM 690 C CA . GLY A 1 90 ? 20.033 15.293 -7.920 1.00 49.06 90 GLY A CA 1
ATOM 691 C C . GLY A 1 90 ? 18.524 15.482 -8.089 1.00 49.06 90 GLY A C 1
ATOM 692 O O . GLY A 1 90 ? 17.753 15.035 -7.246 1.00 49.06 90 GLY A O 1
ATOM 693 N N . ALA A 1 91 ? 18.082 16.053 -9.212 1.00 51.38 91 ALA A N 1
ATOM 694 C CA . ALA A 1 91 ? 16.679 15.982 -9.619 1.00 51.38 91 ALA A CA 1
ATOM 695 C C . ALA A 1 91 ? 16.293 14.512 -9.883 1.00 51.38 91 ALA A C 1
ATOM 697 O O . ALA A 1 91 ? 16.858 13.863 -10.766 1.00 51.38 91 ALA A O 1
ATOM 698 N N . SER A 1 92 ? 15.349 13.957 -9.118 1.00 57.72 92 SER A N 1
ATOM 699 C CA . SER A 1 92 ? 14.755 12.655 -9.429 1.00 57.72 92 SER A CA 1
ATOM 700 C C . SER A 1 92 ? 13.702 12.845 -10.514 1.00 57.72 92 SER A C 1
ATOM 702 O O . SER A 1 92 ? 12.589 13.284 -10.240 1.00 57.72 92 SER A O 1
ATOM 704 N N . ILE A 1 93 ? 14.057 12.533 -11.759 1.00 61.28 93 ILE A N 1
ATOM 705 C CA . ILE A 1 93 ? 13.072 12.445 -12.839 1.00 61.28 93 ILE A CA 1
ATOM 706 C C . ILE A 1 93 ? 12.247 11.185 -12.592 1.00 61.28 93 ILE A C 1
ATOM 708 O O . ILE A 1 93 ? 12.773 10.073 -12.668 1.00 61.28 93 ILE A O 1
ATOM 712 N N . GLN A 1 94 ? 10.971 11.378 -12.277 1.00 70.81 94 GLN A N 1
ATOM 713 C CA . GLN A 1 94 ? 10.011 10.301 -12.109 1.00 70.81 94 GLN A CA 1
ATOM 714 C C . GLN A 1 94 ? 9.322 10.023 -13.442 1.00 70.81 94 GLN A C 1
ATOM 716 O O . GLN A 1 94 ? 8.738 10.920 -14.049 1.00 70.81 94 GLN A O 1
ATOM 721 N N . MET A 1 95 ? 9.414 8.783 -13.918 1.00 75.94 95 MET A N 1
ATOM 722 C CA . MET A 1 95 ? 8.874 8.380 -15.216 1.00 75.94 95 MET A CA 1
ATOM 723 C C . MET A 1 95 ? 7.634 7.488 -15.056 1.00 75.94 95 MET A C 1
ATOM 725 O O . MET A 1 95 ? 7.618 6.585 -14.218 1.00 75.94 95 MET A O 1
ATOM 729 N N . GLY A 1 96 ? 6.618 7.716 -15.900 1.00 71.38 96 GLY A N 1
ATOM 730 C CA . GLY A 1 96 ? 5.472 6.811 -16.090 1.00 71.38 96 GLY A CA 1
ATOM 731 C C . GLY A 1 96 ? 4.323 6.903 -15.073 1.00 71.38 96 GLY A C 1
ATOM 732 O O . GLY A 1 96 ? 3.604 5.921 -14.924 1.00 71.38 96 GLY A O 1
ATOM 733 N N . GLY A 1 97 ? 4.154 8.032 -14.373 1.00 77.69 97 GLY A N 1
ATOM 734 C CA . GLY A 1 97 ? 3.305 8.167 -13.172 1.00 77.69 97 GLY A CA 1
ATOM 735 C C . GLY A 1 97 ? 1.938 7.461 -13.192 1.00 77.69 97 GLY A C 1
ATOM 736 O O . GLY A 1 97 ? 1.707 6.554 -12.397 1.00 77.69 97 GLY A O 1
ATOM 737 N N . GLU A 1 98 ? 1.060 7.803 -14.139 1.00 84.62 98 GLU A N 1
ATOM 738 C CA . GLU A 1 98 ? -0.319 7.274 -14.181 1.00 84.62 98 GLU A CA 1
ATOM 739 C C . GLU A 1 98 ? -0.387 5.750 -14.417 1.00 84.62 98 GLU A C 1
ATOM 741 O O . GLU A 1 98 ? -1.270 5.055 -13.910 1.00 84.62 98 GLU A O 1
ATOM 746 N N . THR A 1 99 ? 0.559 5.188 -15.171 1.00 88.75 99 THR A N 1
ATOM 747 C CA . THR A 1 99 ? 0.623 3.735 -15.384 1.00 88.75 99 THR A CA 1
ATOM 748 C C . THR A 1 99 ? 1.004 3.016 -14.089 1.00 88.75 99 THR A C 1
ATOM 750 O O . THR A 1 99 ? 0.450 1.961 -13.777 1.00 88.75 99 THR A O 1
ATOM 753 N N . TRP A 1 100 ? 1.926 3.587 -13.308 1.00 90.94 100 TRP A N 1
ATOM 754 C CA . TRP A 1 100 ? 2.353 3.014 -12.028 1.00 90.94 100 TRP A CA 1
ATOM 755 C C . TRP A 1 100 ? 1.283 3.144 -10.947 1.00 90.94 100 TRP A C 1
ATOM 757 O O . TRP A 1 100 ? 1.097 2.196 -10.188 1.00 90.94 100 TRP A O 1
ATOM 767 N N . GLU A 1 101 ? 0.532 4.246 -10.945 1.00 93.00 101 GLU A N 1
ATOM 768 C CA . GLU A 1 101 ? -0.687 4.425 -10.146 1.00 93.00 101 GLU A CA 1
ATOM 769 C C . GLU A 1 101 ? -1.657 3.252 -10.333 1.00 93.00 101 GLU A C 1
ATOM 771 O O . GLU A 1 101 ? -2.028 2.584 -9.366 1.00 93.00 101 GLU A O 1
ATOM 776 N N . LYS A 1 102 ? -2.008 2.943 -11.588 1.00 92.94 102 LYS A N 1
ATOM 777 C CA . LYS A 1 102 ? -2.929 1.844 -11.919 1.00 92.94 102 LYS A CA 1
ATOM 778 C C . LYS A 1 102 ? -2.369 0.484 -11.507 1.00 92.94 102 LYS A C 1
ATOM 780 O O . LYS A 1 102 ? -3.070 -0.295 -10.871 1.00 92.94 102 LYS A O 1
ATOM 785 N N . ARG A 1 103 ? -1.091 0.211 -11.805 1.00 94.88 103 ARG A N 1
ATOM 786 C CA . ARG A 1 103 ? -0.434 -1.052 -11.419 1.00 94.88 103 ARG A CA 1
ATOM 787 C C . ARG A 1 103 ? -0.417 -1.249 -9.899 1.00 94.88 103 ARG A C 1
ATOM 789 O O . ARG A 1 103 ? -0.609 -2.372 -9.443 1.00 94.88 103 ARG A O 1
ATOM 796 N N . LEU A 1 104 ? -0.194 -0.190 -9.118 1.00 96.25 104 LEU A N 1
ATOM 797 C CA . LEU A 1 104 ? -0.237 -0.260 -7.653 1.00 96.25 104 LEU A CA 1
ATOM 798 C C . LEU A 1 104 ? -1.658 -0.454 -7.127 1.00 96.25 104 LEU A C 1
ATOM 800 O O . LEU A 1 104 ? -1.840 -1.233 -6.196 1.00 96.25 104 LEU A O 1
ATOM 804 N N . GLY A 1 105 ? -2.653 0.172 -7.760 1.00 96.44 105 GLY A N 1
ATOM 805 C CA . GLY A 1 105 ? -4.063 -0.095 -7.485 1.00 96.44 105 GLY A CA 1
ATOM 806 C C . GLY A 1 105 ? -4.417 -1.573 -7.668 1.00 96.44 105 GLY A C 1
ATOM 807 O O . GLY A 1 105 ? -4.975 -2.180 -6.760 1.00 96.44 105 GLY A O 1
ATOM 808 N N . GLU A 1 106 ? -4.005 -2.197 -8.777 1.00 96.81 106 GLU A N 1
ATOM 809 C CA . GLU A 1 106 ? -4.228 -3.638 -8.990 1.00 96.81 106 GLU A CA 1
ATOM 810 C C . GLU A 1 106 ? -3.504 -4.512 -7.959 1.00 96.81 106 GLU A C 1
ATOM 812 O O . GLU A 1 106 ? -4.049 -5.506 -7.486 1.00 96.81 106 GLU A O 1
ATOM 817 N N . VAL A 1 107 ? -2.285 -4.137 -7.563 1.00 97.12 107 VAL A N 1
ATOM 818 C CA . VAL A 1 107 ? -1.551 -4.851 -6.507 1.00 97.12 107 VAL A CA 1
ATOM 819 C C . VAL A 1 107 ? -2.253 -4.713 -5.157 1.00 97.12 107 VAL A C 1
ATOM 821 O O . VAL A 1 107 ? -2.340 -5.694 -4.427 1.00 97.12 107 VAL A O 1
ATOM 824 N N . CYS A 1 108 ? -2.776 -3.529 -4.839 1.00 98.12 108 CYS A N 1
ATOM 825 C CA . CYS A 1 108 ? -3.576 -3.284 -3.643 1.00 98.12 108 CYS A CA 1
ATOM 826 C C . CYS A 1 108 ? -4.810 -4.187 -3.621 1.00 98.12 108 CYS A C 1
ATOM 828 O O . CYS A 1 108 ? -5.004 -4.922 -2.656 1.00 98.12 108 CYS A O 1
ATOM 830 N N . ARG A 1 109 ? -5.580 -4.203 -4.717 1.00 97.69 109 ARG A N 1
ATOM 831 C CA . ARG A 1 109 ? -6.770 -5.052 -4.848 1.00 97.69 109 ARG A CA 1
ATOM 832 C C . ARG A 1 109 ? -6.433 -6.523 -4.698 1.00 97.69 109 ARG A C 1
ATOM 834 O O . ARG A 1 109 ? -7.082 -7.200 -3.922 1.00 97.69 109 ARG A O 1
ATOM 841 N N . ARG A 1 110 ? -5.380 -7.000 -5.358 1.00 96.75 110 ARG A N 1
ATOM 842 C CA . ARG A 1 110 ? -4.944 -8.389 -5.211 1.00 96.75 110 ARG A CA 1
ATOM 843 C C . ARG A 1 110 ? -4.584 -8.727 -3.762 1.00 96.75 110 ARG A C 1
ATOM 845 O O . ARG A 1 110 ? -5.069 -9.713 -3.226 1.00 96.75 110 ARG A O 1
ATOM 852 N N . ILE A 1 111 ? -3.747 -7.909 -3.121 1.00 96.94 111 ILE A N 1
ATOM 853 C CA . ILE A 1 111 ? -3.321 -8.153 -1.737 1.00 96.94 111 ILE A CA 1
ATOM 854 C C . ILE A 1 111 ? -4.535 -8.215 -0.807 1.00 96.94 111 ILE A C 1
ATOM 856 O O . ILE A 1 111 ? -4.611 -9.093 0.048 1.00 96.94 111 ILE A O 1
ATOM 860 N N . VAL A 1 112 ? -5.462 -7.266 -0.945 1.00 97.12 112 VAL A N 1
ATOM 861 C CA . VAL A 1 112 ? -6.566 -7.128 0.002 1.00 97.12 112 VAL A CA 1
ATOM 862 C C . VAL A 1 112 ? -7.722 -8.073 -0.320 1.00 97.12 112 VAL A C 1
ATOM 864 O O . VAL A 1 112 ? -8.228 -8.687 0.603 1.00 97.12 112 VAL A O 1
ATOM 867 N N . TYR A 1 113 ? -8.119 -8.232 -1.580 1.00 96.62 113 TYR A N 1
ATOM 868 C CA . TYR A 1 113 ? -9.288 -9.032 -1.965 1.00 96.62 113 TYR A CA 1
ATOM 869 C C . TYR A 1 113 ? -8.958 -10.497 -2.266 1.00 96.62 113 TYR A C 1
ATOM 871 O O . TYR A 1 113 ? -9.761 -11.370 -1.946 1.00 96.62 113 TYR A O 1
ATOM 879 N N . ASP A 1 114 ? -7.790 -10.782 -2.850 1.00 95.81 114 ASP A N 1
ATOM 880 C CA . ASP A 1 114 ? -7.449 -12.144 -3.284 1.00 95.81 114 ASP A CA 1
ATOM 881 C C . ASP A 1 114 ? -6.574 -12.881 -2.263 1.00 95.81 114 ASP A C 1
ATOM 883 O O . ASP A 1 114 ? -6.786 -14.066 -2.007 1.00 95.81 114 ASP A O 1
ATOM 887 N N . ASP A 1 115 ? -5.568 -12.200 -1.702 1.00 95.62 115 ASP A N 1
ATOM 888 C CA . ASP A 1 115 ? -4.541 -12.855 -0.884 1.00 95.62 115 ASP A CA 1
ATOM 889 C C . ASP A 1 115 ? -4.889 -12.882 0.623 1.00 95.62 115 ASP A C 1
ATOM 891 O O . ASP A 1 115 ? -4.489 -13.821 1.310 1.00 95.62 115 ASP A O 1
ATOM 895 N N . VAL A 1 116 ? -5.599 -11.873 1.154 1.00 96.00 116 VAL A N 1
ATOM 896 C CA . VAL A 1 116 ? -5.828 -11.717 2.611 1.00 96.00 116 VAL A CA 1
ATOM 897 C C . VAL A 1 116 ? -7.304 -11.620 3.009 1.00 96.00 116 VAL A C 1
ATOM 899 O O . VAL A 1 116 ? -7.713 -12.259 3.969 1.00 96.00 116 VAL A O 1
ATOM 902 N N . GLY A 1 117 ? -8.105 -10.814 2.317 1.00 96.56 117 GLY A N 1
ATOM 903 C CA . GLY A 1 117 ? -9.452 -10.414 2.736 1.00 96.56 117 GLY A CA 1
ATOM 904 C C . GLY A 1 117 ? -9.469 -9.063 3.465 1.00 96.56 117 GLY A C 1
ATOM 905 O O . GLY A 1 117 ? -8.603 -8.756 4.287 1.00 96.56 117 GLY A O 1
ATOM 906 N N . GLU A 1 118 ? -10.483 -8.241 3.194 1.00 95.94 118 GLU A N 1
ATOM 907 C CA . GLU A 1 118 ? -10.621 -6.874 3.712 1.00 95.94 118 GLU A CA 1
ATOM 908 C C . GLU A 1 118 ? -10.747 -6.849 5.236 1.00 95.94 118 GLU A C 1
ATOM 910 O O . GLU A 1 118 ? -10.047 -6.103 5.929 1.00 95.94 118 GLU A O 1
ATOM 915 N N . GLU A 1 119 ? -11.650 -7.678 5.763 1.00 95.62 119 GLU A N 1
ATOM 916 C CA . GLU A 1 119 ? -11.914 -7.762 7.198 1.00 95.62 119 GLU 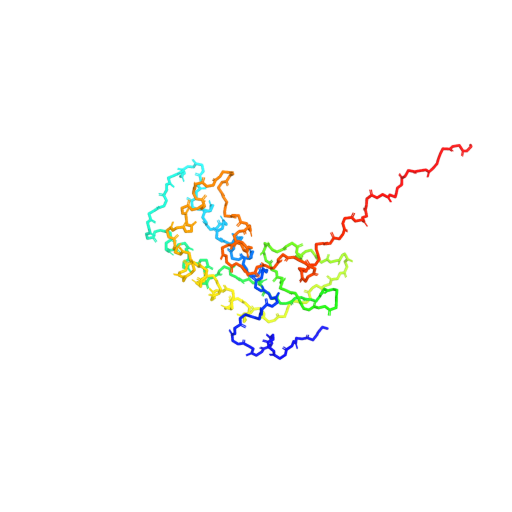A CA 1
ATOM 917 C C . GLU A 1 119 ? -10.707 -8.326 7.949 1.00 95.62 119 GLU A C 1
ATOM 919 O O . GLU A 1 119 ? -10.355 -7.819 9.013 1.00 95.62 119 GLU A O 1
ATOM 924 N N . GLU A 1 120 ? -10.030 -9.327 7.382 1.00 96.31 120 GLU A N 1
ATOM 925 C CA . GLU A 1 120 ? -8.829 -9.918 7.975 1.00 96.31 120 GLU A CA 1
ATOM 926 C C . GLU A 1 120 ? -7.657 -8.927 7.975 1.00 96.31 120 GLU A C 1
ATOM 928 O O . GLU A 1 120 ? -6.979 -8.759 8.995 1.00 96.31 120 GLU A O 1
ATOM 933 N N . MET A 1 121 ? -7.477 -8.184 6.878 1.00 95.69 121 MET A N 1
ATOM 934 C CA . MET A 1 121 ? -6.507 -7.093 6.789 1.00 95.69 121 MET A CA 1
ATOM 935 C C . MET A 1 121 ? -6.747 -6.052 7.888 1.00 95.69 121 MET A C 1
ATOM 937 O O . MET A 1 121 ? -5.831 -5.682 8.628 1.00 95.69 121 MET A O 1
ATOM 941 N N . TYR A 1 122 ? -7.990 -5.595 8.040 1.00 96.81 122 TYR A N 1
ATOM 942 C CA . TYR A 1 122 ? -8.337 -4.632 9.078 1.00 96.81 122 TYR A CA 1
ATOM 943 C C . TYR A 1 122 ? -8.188 -5.206 10.493 1.00 96.81 122 TYR A C 1
ATOM 945 O O . TYR A 1 122 ? -7.759 -4.504 11.411 1.00 96.81 122 TYR A O 1
ATOM 953 N N . ASP A 1 123 ? -8.473 -6.490 10.685 1.00 96.00 123 ASP A N 1
ATOM 954 C CA . ASP A 1 123 ? -8.284 -7.177 11.957 1.00 96.00 123 ASP A CA 1
ATOM 955 C C . ASP A 1 123 ? -6.839 -7.209 12.408 1.00 96.00 123 ASP A C 1
ATOM 957 O O . ASP A 1 123 ? -6.562 -6.944 13.582 1.00 96.00 123 ASP A O 1
ATOM 961 N N . MET A 1 124 ? -5.927 -7.507 11.486 1.00 95.06 124 MET A N 1
ATOM 962 C CA . MET A 1 124 ? -4.495 -7.471 11.756 1.00 95.06 124 MET A CA 1
ATOM 963 C C . MET A 1 124 ? -4.050 -6.066 12.156 1.00 95.06 124 MET A C 1
ATOM 965 O O . MET A 1 124 ? -3.373 -5.906 13.173 1.00 95.06 124 MET A O 1
ATOM 969 N N . TYR A 1 125 ? -4.502 -5.039 11.430 1.00 95.75 125 TYR A N 1
ATOM 970 C CA . TYR A 1 125 ? -4.252 -3.647 11.803 1.00 95.75 125 TYR A CA 1
ATOM 971 C C . TYR A 1 125 ? -4.797 -3.336 13.206 1.00 95.75 125 TYR A C 1
ATOM 973 O O . TYR A 1 125 ? -4.085 -2.805 14.058 1.00 95.75 125 TYR A O 1
ATOM 981 N N . PHE A 1 126 ? -6.053 -3.692 13.484 1.00 93.81 126 PHE A N 1
ATOM 982 C CA . PHE A 1 126 ? -6.730 -3.311 14.721 1.00 93.81 126 PHE A CA 1
ATOM 983 C C . PHE A 1 126 ? -6.177 -4.043 15.954 1.00 93.81 126 PHE A C 1
ATOM 985 O O . PHE A 1 126 ? -6.221 -3.487 17.049 1.00 93.81 126 PHE A O 1
ATOM 992 N N . LYS A 1 127 ? -5.683 -5.276 15.808 1.00 93.94 127 LYS A N 1
ATOM 993 C CA . LYS A 1 127 ? -5.123 -6.075 16.915 1.00 93.94 127 LYS A CA 1
ATOM 994 C C . LYS A 1 127 ? -3.640 -5.796 17.175 1.00 93.94 127 LYS A C 1
ATOM 996 O O . LYS A 1 127 ? -3.130 -6.198 18.217 1.00 93.94 127 LYS A O 1
ATOM 1001 N N . SER A 1 128 ? -2.947 -5.152 16.239 1.00 92.75 128 SER A N 1
ATOM 1002 C CA . SER A 1 128 ? -1.537 -4.793 16.400 1.00 92.75 128 SER A CA 1
ATOM 1003 C C . SER A 1 128 ? -1.339 -3.631 17.382 1.00 92.75 128 SER A C 1
ATOM 1005 O O . SER A 1 128 ? -2.163 -2.719 17.461 1.00 92.75 128 SER A O 1
ATOM 1007 N N . GLU A 1 129 ? -0.228 -3.669 18.121 1.00 89.88 129 GLU A N 1
ATOM 1008 C CA . GLU A 1 129 ? 0.185 -2.620 19.057 1.00 89.88 129 GLU A CA 1
ATOM 1009 C C . GLU A 1 129 ? 1.647 -2.211 18.785 1.00 89.88 129 GLU A C 1
ATOM 1011 O O . GLU A 1 129 ? 2.550 -3.035 18.968 1.00 89.88 129 GLU A O 1
ATOM 1016 N N . PRO A 1 130 ? 1.916 -0.961 18.354 1.00 90.44 130 PRO A N 1
ATOM 1017 C CA . PRO A 1 130 ? 0.930 0.058 17.974 1.00 90.44 130 PRO A CA 1
ATOM 1018 C C . PRO A 1 130 ? 0.117 -0.367 16.738 1.00 90.44 130 PRO A C 1
ATOM 1020 O O . PRO A 1 130 ? 0.592 -1.183 15.951 1.00 90.44 130 PRO A O 1
ATOM 1023 N N . ARG A 1 131 ? -1.080 0.215 16.551 1.00 91.62 131 ARG A N 1
ATOM 1024 C CA . ARG A 1 131 ? -1.961 -0.066 15.399 1.00 91.62 131 ARG A CA 1
ATOM 1025 C C . ARG A 1 131 ? -1.258 0.205 14.069 1.00 91.62 131 ARG A C 1
ATOM 1027 O O . ARG A 1 131 ? -1.186 1.351 13.618 1.00 91.62 131 ARG A O 1
ATOM 1034 N N . GLN A 1 132 ? -0.739 -0.850 13.456 1.00 94.31 132 GLN A N 1
ATOM 1035 C CA . GLN A 1 132 ? 0.006 -0.820 12.214 1.00 94.31 132 GLN A CA 1
ATOM 1036 C C . GLN A 1 132 ? 0.118 -2.224 11.593 1.00 94.31 132 GLN A C 1
ATOM 1038 O O . GLN A 1 132 ? 0.558 -3.182 12.224 1.00 94.31 132 GLN A O 1
ATOM 1043 N N . LEU A 1 133 ? -0.178 -2.325 10.301 1.00 94.88 133 LEU A N 1
ATOM 1044 C CA . LEU A 1 133 ? 0.190 -3.460 9.463 1.00 94.88 133 LEU A CA 1
ATOM 1045 C C . LEU A 1 133 ? 1.707 -3.514 9.293 1.00 94.88 133 LEU A C 1
ATOM 1047 O O . LEU A 1 133 ? 2.325 -2.549 8.831 1.00 94.88 133 LEU A O 1
ATOM 1051 N N . SER A 1 134 ? 2.289 -4.658 9.639 1.00 92.44 134 SER A N 1
ATOM 1052 C CA . SER A 1 134 ? 3.730 -4.884 9.576 1.00 92.44 134 SER A CA 1
ATOM 1053 C C . SER A 1 134 ? 4.202 -5.143 8.146 1.00 92.44 134 SER A C 1
ATOM 1055 O O . SER A 1 134 ? 3.660 -6.002 7.451 1.00 92.44 134 SER A O 1
ATOM 1057 N N . ASP A 1 135 ? 5.288 -4.482 7.730 1.00 87.44 135 ASP A N 1
ATOM 1058 C CA . ASP A 1 135 ? 5.929 -4.743 6.434 1.00 87.44 135 ASP A CA 1
ATOM 1059 C C . ASP A 1 135 ? 6.543 -6.153 6.342 1.00 87.44 135 ASP A C 1
ATOM 1061 O O . ASP A 1 135 ? 6.856 -6.621 5.246 1.00 87.44 135 ASP A O 1
ATOM 1065 N N . ALA A 1 136 ? 6.656 -6.866 7.469 1.00 90.12 136 ALA A N 1
ATOM 1066 C CA . ALA A 1 136 ? 7.039 -8.274 7.515 1.00 90.12 136 ALA A CA 1
ATOM 1067 C C . ALA A 1 136 ? 6.084 -9.173 6.711 1.00 90.12 136 ALA A C 1
ATOM 1069 O O . ALA A 1 136 ? 6.525 -10.174 6.146 1.00 90.12 136 ALA A O 1
ATOM 1070 N N . MET A 1 137 ? 4.811 -8.786 6.577 1.00 92.06 137 MET A N 1
ATOM 1071 C CA . MET A 1 137 ? 3.838 -9.519 5.759 1.00 92.06 137 MET A CA 1
ATOM 1072 C C . MET A 1 137 ? 4.232 -9.567 4.281 1.00 92.06 137 MET A C 1
ATOM 1074 O O . MET A 1 137 ? 3.945 -10.547 3.594 1.00 92.06 137 MET A O 1
ATOM 1078 N N . CYS A 1 138 ? 4.970 -8.562 3.796 1.00 94.00 138 CYS A N 1
ATOM 1079 C CA . CYS A 1 138 ? 5.521 -8.582 2.445 1.00 94.00 138 CYS A CA 1
ATOM 1080 C C . CYS A 1 138 ? 6.534 -9.720 2.238 1.00 94.00 138 CYS A C 1
ATOM 1082 O O . CYS A 1 138 ? 6.809 -10.083 1.095 1.00 94.00 138 CYS A O 1
ATOM 1084 N N . PHE A 1 139 ? 7.096 -10.281 3.313 1.00 92.06 139 PHE A N 1
ATOM 1085 C CA . PHE A 1 139 ? 8.058 -11.382 3.277 1.00 92.06 139 PHE A CA 1
ATOM 1086 C C . PHE A 1 139 ? 7.416 -12.740 3.586 1.00 92.06 139 PHE A C 1
ATOM 1088 O O . PHE A 1 139 ? 7.686 -13.691 2.855 1.00 92.06 139 PHE A O 1
ATOM 1095 N N . SER A 1 140 ? 6.605 -12.849 4.647 1.00 86.50 140 SER A N 1
ATOM 1096 C CA . SER A 1 140 ? 6.077 -14.143 5.115 1.00 86.50 140 SER A CA 1
ATOM 1097 C C . SER A 1 140 ? 4.833 -14.591 4.349 1.00 86.50 140 SER A C 1
ATOM 1099 O O . SER A 1 140 ? 4.863 -15.646 3.711 1.00 86.50 140 SER A O 1
ATOM 1101 N N . GLU A 1 141 ? 3.785 -13.766 4.372 1.00 87.12 141 GLU A N 1
ATOM 1102 C CA . GLU A 1 141 ? 2.464 -14.108 3.836 1.00 87.12 141 GLU A CA 1
ATOM 1103 C C . GLU A 1 141 ? 2.424 -13.895 2.323 1.00 87.12 141 GLU A C 1
ATOM 1105 O O . GLU A 1 141 ? 2.192 -14.821 1.551 1.00 87.12 141 GLU A O 1
ATOM 1110 N N . LEU A 1 142 ? 2.757 -12.679 1.882 1.00 91.50 142 LEU A N 1
ATOM 1111 C CA . LEU A 1 142 ? 2.604 -12.269 0.484 1.00 91.50 142 LEU A CA 1
ATOM 1112 C C . LEU A 1 142 ? 3.799 -12.677 -0.388 1.00 91.50 142 LEU A C 1
ATOM 1114 O O . LEU A 1 142 ? 3.705 -12.701 -1.616 1.00 91.50 142 LEU A O 1
ATOM 1118 N N . ARG A 1 143 ? 4.958 -12.954 0.233 1.00 91.06 143 ARG A N 1
ATOM 1119 C CA . ARG A 1 143 ? 6.225 -13.329 -0.433 1.00 91.06 143 ARG A CA 1
ATOM 1120 C C . ARG A 1 143 ? 6.616 -12.408 -1.601 1.00 91.06 143 ARG A C 1
ATOM 1122 O O . ARG A 1 143 ? 7.276 -12.821 -2.557 1.00 91.06 143 ARG A O 1
ATOM 1129 N N . MET A 1 144 ? 6.218 -11.140 -1.529 1.00 91.44 144 MET A N 1
ATOM 1130 C CA . MET A 1 144 ? 6.527 -10.113 -2.528 1.00 91.44 144 MET A CA 1
ATOM 1131 C C . MET A 1 144 ? 7.942 -9.556 -2.355 1.00 91.44 144 MET A C 1
ATOM 1133 O O . MET A 1 144 ? 8.545 -9.069 -3.313 1.00 91.44 144 MET A O 1
ATOM 1137 N N . CYS A 1 145 ? 8.485 -9.659 -1.145 1.00 90.12 145 CYS A N 1
ATOM 1138 C CA . CYS A 1 145 ? 9.872 -9.384 -0.825 1.00 90.12 145 CYS A CA 1
ATOM 1139 C C . CYS A 1 145 ? 10.667 -10.686 -0.693 1.00 90.12 145 CYS A C 1
ATOM 1141 O O . CYS A 1 145 ? 10.248 -11.630 -0.025 1.00 90.12 145 CYS A O 1
ATOM 1143 N N . LYS A 1 146 ? 11.856 -10.717 -1.303 1.00 84.31 146 LYS A N 1
ATOM 1144 C CA . LYS A 1 146 ? 12.814 -11.818 -1.149 1.00 84.31 146 LYS A CA 1
ATOM 1145 C C . LYS A 1 146 ? 13.771 -11.529 0.007 1.00 84.31 146 LYS A C 1
ATOM 1147 O O . LYS A 1 146 ? 14.223 -10.395 0.168 1.00 84.31 146 LYS A O 1
ATOM 1152 N N . VAL A 1 147 ? 14.113 -12.566 0.768 1.00 66.62 147 VAL A N 1
ATOM 1153 C CA . VAL A 1 147 ? 15.191 -12.550 1.769 1.00 66.62 147 VAL A CA 1
ATOM 1154 C C . VAL A 1 147 ? 16.389 -13.290 1.166 1.00 66.62 147 VAL A C 1
ATOM 1156 O O . VAL A 1 147 ? 16.217 -14.405 0.682 1.00 66.62 147 VAL A O 1
ATOM 1159 N N . GLY A 1 148 ? 17.583 -12.688 1.148 1.00 57.12 148 GLY A N 1
ATOM 1160 C CA . GLY A 1 148 ? 18.789 -13.328 0.599 1.00 57.12 148 GLY A CA 1
ATOM 1161 C C . GLY A 1 148 ? 19.732 -12.370 -0.143 1.00 57.12 148 GLY A C 1
ATOM 1162 O O . GLY A 1 148 ? 19.486 -11.165 -0.144 1.00 57.12 148 GLY A O 1
ATOM 1163 N N . PRO A 1 149 ? 20.807 -12.881 -0.777 1.00 50.81 149 PRO A N 1
ATOM 1164 C CA . PRO A 1 149 ? 21.805 -12.070 -1.492 1.00 50.81 149 PRO A CA 1
ATOM 1165 C C . PRO A 1 149 ? 21.231 -11.282 -2.683 1.00 50.81 149 PRO A C 1
ATOM 1167 O O . PRO A 1 149 ? 21.799 -10.263 -3.062 1.00 50.81 149 PRO A O 1
ATOM 1170 N N . ASP A 1 150 ? 20.077 -11.704 -3.211 1.00 53.59 150 ASP A N 1
ATOM 1171 C CA . ASP A 1 150 ? 19.333 -11.008 -4.271 1.00 53.59 150 ASP A CA 1
ATOM 1172 C C . ASP A 1 150 ? 18.364 -9.933 -3.741 1.00 53.59 150 ASP A C 1
ATOM 1174 O O . ASP A 1 150 ? 17.666 -9.277 -4.521 1.00 53.59 150 ASP A O 1
ATOM 1178 N N . ALA A 1 151 ? 18.268 -9.745 -2.418 1.00 53.50 151 ALA A N 1
ATOM 1179 C CA . ALA A 1 151 ? 17.504 -8.639 -1.855 1.00 53.50 151 ALA A CA 1
ATOM 1180 C C . ALA A 1 151 ? 18.175 -7.315 -2.262 1.00 53.50 151 ALA A C 1
ATOM 1182 O O . ALA A 1 151 ? 19.399 -7.198 -2.160 1.00 53.50 151 ALA A O 1
ATOM 1183 N N . PRO A 1 152 ? 17.422 -6.289 -2.710 1.00 53.81 152 PRO A N 1
ATOM 1184 C CA . PRO A 1 152 ? 18.008 -4.994 -3.022 1.00 53.81 152 PRO A CA 1
ATOM 1185 C C . PRO A 1 152 ? 18.680 -4.451 -1.758 1.00 53.81 152 PRO A C 1
ATOM 1187 O O . PRO A 1 152 ? 17.998 -4.076 -0.805 1.00 53.81 152 PRO A O 1
ATOM 1190 N N . SER A 1 153 ? 20.017 -4.478 -1.767 1.00 44.12 153 SER A N 1
ATOM 1191 C CA . SER A 1 153 ? 20.883 -4.201 -0.623 1.00 44.12 153 SER A CA 1
ATOM 1192 C C . SER A 1 153 ? 20.391 -2.992 0.170 1.00 44.12 153 SER A C 1
ATOM 1194 O O . SER A 1 153 ? 20.227 -1.896 -0.375 1.00 44.12 153 SER A O 1
ATOM 1196 N N . ALA A 1 154 ? 20.111 -3.200 1.458 1.00 46.44 154 ALA A N 1
ATOM 1197 C CA . ALA A 1 154 ? 19.922 -2.103 2.388 1.00 46.44 154 ALA A CA 1
ATOM 1198 C C . ALA A 1 154 ? 21.235 -1.314 2.428 1.00 46.44 154 ALA A C 1
ATOM 1200 O O . ALA A 1 154 ? 22.291 -1.887 2.689 1.00 46.44 154 ALA A O 1
ATOM 1201 N N . VAL A 1 155 ? 21.159 -0.016 2.128 1.00 44.09 155 VAL A N 1
ATOM 1202 C CA . VAL A 1 155 ? 22.308 0.897 2.079 1.00 44.09 155 VAL A CA 1
ATOM 1203 C C . VAL A 1 155 ? 23.230 0.651 3.286 1.00 44.09 155 VAL A C 1
ATOM 1205 O O . VAL A 1 155 ? 22.758 0.715 4.428 1.00 44.09 155 VAL A O 1
ATOM 1208 N N . PRO A 1 156 ? 24.532 0.370 3.082 1.00 39.38 156 PRO A N 1
ATOM 1209 C CA . PRO A 1 156 ? 25.471 0.235 4.184 1.00 39.38 156 PRO A CA 1
ATOM 1210 C C . PRO A 1 156 ? 25.525 1.537 4.991 1.00 39.38 156 PRO A C 1
ATOM 1212 O O . PRO A 1 156 ? 25.850 2.599 4.462 1.00 39.38 156 PRO A O 1
ATOM 1215 N N . LYS A 1 157 ? 25.236 1.459 6.296 1.00 45.47 157 LYS A N 1
ATOM 1216 C CA . LYS A 1 157 ? 25.495 2.537 7.263 1.00 45.47 157 LYS A CA 1
ATOM 1217 C C . LYS A 1 157 ? 27.005 2.775 7.376 1.00 45.47 157 LYS A C 1
ATOM 1219 O O . LYS A 1 157 ? 27.632 2.297 8.316 1.00 45.47 157 LYS A O 1
ATOM 1224 N N . GLN A 1 158 ? 27.601 3.517 6.451 1.00 45.62 158 GLN A N 1
ATOM 1225 C CA . GLN A 1 158 ? 28.956 4.037 6.617 1.00 45.62 158 GLN A CA 1
ATOM 1226 C C . GLN A 1 158 ? 29.077 5.462 6.077 1.00 45.62 158 GLN A C 1
ATOM 1228 O O . GLN A 1 158 ? 29.670 5.696 5.034 1.00 45.62 158 GLN A O 1
ATOM 1233 N N . LEU A 1 159 ? 28.585 6.431 6.854 1.00 45.69 159 LEU A N 1
ATOM 1234 C CA . LEU A 1 159 ? 29.282 7.711 7.000 1.00 45.69 159 LEU A CA 1
ATOM 1235 C C . LEU A 1 159 ? 28.944 8.372 8.345 1.00 45.69 159 LEU A C 1
ATOM 1237 O O . LEU A 1 159 ? 28.307 9.411 8.424 1.00 45.69 159 LEU A O 1
ATOM 1241 N N . ALA A 1 160 ? 29.371 7.740 9.437 1.00 39.88 160 ALA A N 1
ATOM 1242 C CA . ALA A 1 160 ? 29.398 8.372 10.758 1.00 39.88 160 ALA A CA 1
ATOM 1243 C C . ALA A 1 160 ? 30.628 7.920 11.557 1.00 39.88 160 ALA A C 1
ATOM 1245 O O . ALA A 1 160 ? 30.535 7.561 12.725 1.00 39.88 160 ALA A O 1
ATOM 1246 N N . LYS A 1 161 ? 31.804 7.899 10.924 1.00 42.72 161 LYS A N 1
ATOM 1247 C CA . LYS A 1 161 ? 33.094 7.828 11.626 1.00 42.72 161 LYS A CA 1
ATOM 1248 C C . LYS A 1 161 ? 34.121 8.646 10.857 1.00 42.72 161 LYS A C 1
ATOM 1250 O O . LYS A 1 161 ? 34.743 8.157 9.925 1.00 42.72 161 LYS A O 1
ATOM 1255 N N . GLY A 1 162 ? 34.285 9.903 11.256 1.00 35.50 162 GLY A N 1
ATOM 1256 C CA . GLY A 1 162 ? 35.297 10.769 10.667 1.00 35.50 162 GLY A CA 1
ATOM 1257 C C . GLY A 1 162 ? 35.276 12.186 11.216 1.00 35.50 162 GLY A C 1
ATOM 1258 O O . GLY A 1 162 ? 34.945 13.100 10.476 1.00 35.50 162 GLY A O 1
ATOM 1259 N N . LYS A 1 163 ? 35.599 12.353 12.508 1.00 38.81 163 LYS A N 1
ATOM 1260 C CA . LYS A 1 163 ? 36.387 13.480 13.059 1.00 38.81 163 LYS A CA 1
ATOM 1261 C C . LYS A 1 163 ? 36.537 13.337 14.582 1.00 38.81 163 LYS A C 1
ATOM 1263 O O . LYS A 1 163 ? 35.885 14.003 15.375 1.00 38.81 163 LYS A O 1
ATOM 1268 N N . LYS A 1 164 ? 37.444 12.447 14.990 1.00 39.66 164 LYS A N 1
ATOM 1269 C CA . LYS A 1 164 ? 38.207 12.580 16.240 1.00 39.66 164 LYS A CA 1
ATOM 1270 C C . LYS A 1 164 ? 39.662 12.238 15.937 1.00 39.66 164 LYS A C 1
ATOM 1272 O O . LYS A 1 164 ? 39.941 11.083 15.642 1.00 39.66 164 LYS A O 1
ATOM 1277 N N . ALA A 1 165 ? 40.515 13.263 15.984 1.00 39.66 165 ALA A N 1
ATOM 1278 C CA . ALA A 1 165 ? 41.981 13.295 16.137 1.00 39.66 165 ALA A CA 1
ATOM 1279 C C . ALA A 1 165 ? 42.432 14.660 15.550 1.00 39.66 165 ALA A C 1
ATOM 1281 O O . ALA A 1 165 ? 42.027 14.978 14.441 1.00 39.66 165 ALA A O 1
ATOM 1282 N N . LYS A 1 166 ? 43.198 15.547 16.198 1.00 37.59 166 LYS A N 1
ATOM 1283 C CA . LYS A 1 166 ? 44.209 15.389 17.252 1.00 37.59 166 LYS A CA 1
ATOM 1284 C C . LYS A 1 166 ? 44.327 16.656 18.121 1.00 37.59 166 LYS A C 1
ATOM 1286 O O . LYS A 1 166 ? 43.953 17.745 17.705 1.00 37.59 166 LYS A O 1
ATOM 1291 N N . LYS A 1 167 ? 44.877 16.449 19.317 1.00 40.19 167 LYS A N 1
ATOM 1292 C CA . LYS A 1 167 ? 45.337 17.414 20.328 1.00 40.19 167 LYS A CA 1
ATOM 1293 C C . LYS A 1 167 ? 46.865 17.611 20.178 1.00 40.19 167 LYS A C 1
ATOM 1295 O O . LYS A 1 167 ? 47.512 16.652 19.761 1.00 40.19 167 LYS A O 1
ATOM 1300 N N . ALA A 1 168 ? 47.373 18.766 20.640 1.00 39.22 168 ALA A N 1
ATOM 1301 C CA . ALA A 1 168 ? 48.783 19.207 20.777 1.00 39.22 168 ALA A CA 1
ATOM 1302 C C . ALA A 1 168 ? 49.473 19.589 19.447 1.00 39.22 168 ALA A C 1
ATOM 1304 O O . ALA A 1 168 ? 49.316 18.877 18.461 1.00 39.22 168 ALA A O 1
ATOM 1305 N N . THR A 1 169 ? 50.161 20.728 19.320 1.00 36.88 169 THR A N 1
ATOM 1306 C CA . THR A 1 169 ? 51.082 21.409 20.257 1.00 36.88 169 THR A CA 1
ATOM 1307 C C . THR A 1 169 ? 50.758 22.885 20.456 1.00 36.88 169 THR A C 1
ATOM 1309 O O . THR A 1 169 ? 50.327 23.521 19.471 1.00 36.88 169 THR A O 1
#